Protein AF-A0A1B2LZB5-F1 (afdb_monomer)

Sequence (94 aa):
MPKSTGRFRPKRNEKKTICMSTHLDDEVAEHIATKAYEREWSNSQYLRWLAIQDKKRCEDDDDLTAYVSGTPREQINPFRRTELCEHCERKLDK

Secondary structure (DSSP, 8-state):
-------------------------HHHHHHHHHHHHTTT--HHHHHHHHHHHHHHHHHHHHHHHHHHH---HHHH-HHHHTTS-TT-------

Solvent-accessible surface area (backbone atoms only — not comparable to full-atom values): 6115 Å² total; per-residue (Å²): 138,84,89,80,84,80,74,79,67,75,78,70,84,70,72,80,71,79,81,80,88,75,93,66,57,70,71,58,48,50,51,44,46,52,58,10,52,80,66,79,40,53,53,70,56,42,53,53,48,49,55,52,51,51,51,50,51,55,53,52,51,44,51,50,49,20,66,76,68,73,44,61,53,75,78,73,40,72,75,66,42,61,83,57,52,95,81,57,96,67,81,82,77,131

Structure (mmCIF, N/CA/C/O backbone):
data_AF-A0A1B2LZB5-F1
#
_entry.id   AF-A0A1B2LZB5-F1
#
loop_
_atom_site.group_PDB
_atom_site.id
_atom_site.type_symbol
_atom_site.label_atom_id
_atom_site.label_alt_id
_atom_site.label_comp_id
_atom_site.label_asym_id
_atom_site.label_entity_id
_atom_site.label_seq_id
_atom_site.pdbx_PDB_ins_code
_atom_site.Cartn_x
_atom_site.Cartn_y
_atom_site.Cartn_z
_atom_site.occupancy
_atom_site.B_iso_or_equiv
_atom_site.auth_seq_id
_atom_site.auth_comp_id
_atom_site.auth_asym_id
_atom_site.auth_atom_id
_atom_site.pdbx_PDB_model_num
ATOM 1 N N . MET A 1 1 ? -11.379 44.784 34.630 1.00 40.06 1 MET A N 1
ATOM 2 C CA . MET A 1 1 ? -11.719 43.369 34.327 1.00 40.06 1 MET A CA 1
ATOM 3 C C . MET A 1 1 ? -12.982 43.367 33.472 1.00 40.06 1 MET A C 1
ATOM 5 O O . MET A 1 1 ? -13.841 44.158 33.841 1.00 40.06 1 MET A O 1
ATOM 9 N N . PRO A 1 2 ? -13.167 42.534 32.421 1.00 44.72 2 PRO A N 1
ATOM 10 C CA . PRO A 1 2 ? -12.258 41.628 31.682 1.00 44.72 2 PRO A CA 1
ATOM 11 C C . PRO A 1 2 ? -12.084 42.046 30.186 1.00 4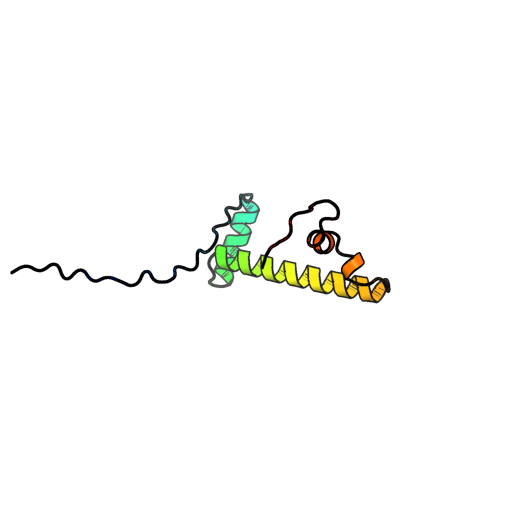4.72 2 PRO A C 1
ATOM 13 O O . PRO A 1 2 ? -12.945 42.686 29.605 1.00 44.72 2 PRO A O 1
ATOM 16 N N . LYS A 1 3 ? -10.884 41.955 29.593 1.00 49.22 3 LYS A N 1
ATOM 17 C CA . LYS A 1 3 ? -10.314 40.868 28.754 1.00 49.22 3 LYS A CA 1
ATOM 18 C C . LYS A 1 3 ? -11.100 40.497 27.484 1.00 49.22 3 LYS A C 1
ATOM 20 O O . LYS A 1 3 ? -12.065 39.752 27.543 1.00 49.22 3 LYS A O 1
ATOM 25 N N . SER A 1 4 ? -10.511 40.827 26.336 1.00 49.66 4 SER A N 1
ATOM 26 C CA . SER A 1 4 ? -10.480 39.943 25.166 1.00 49.66 4 SER A CA 1
ATOM 27 C C . SER A 1 4 ? -9.252 40.303 24.330 1.00 49.66 4 SER A C 1
ATOM 29 O O . SER A 1 4 ? -9.313 41.093 23.391 1.00 49.66 4 SER A O 1
ATOM 31 N N . THR A 1 5 ? -8.099 39.757 24.717 1.00 51.25 5 THR A N 1
ATOM 32 C CA . THR A 1 5 ? -6.932 39.708 23.843 1.00 51.25 5 THR A CA 1
ATOM 33 C C . THR A 1 5 ? -7.311 38.858 22.640 1.00 51.25 5 THR A C 1
ATOM 35 O O . THR A 1 5 ? -7.396 37.631 22.733 1.00 51.25 5 THR A O 1
ATOM 38 N N . GLY A 1 6 ? -7.569 39.521 21.514 1.00 52.38 6 GLY A N 1
ATOM 39 C CA . GLY A 1 6 ? -7.648 38.882 20.211 1.00 52.38 6 GLY A CA 1
ATOM 40 C C . GLY A 1 6 ? -6.309 38.220 19.925 1.00 52.38 6 GLY A C 1
ATOM 41 O O . GLY A 1 6 ? -5.416 38.820 19.337 1.00 52.38 6 GLY A O 1
ATOM 42 N N . ARG A 1 7 ? -6.141 36.981 20.394 1.00 49.22 7 ARG A N 1
ATOM 43 C CA . ARG A 1 7 ? -5.067 36.107 19.944 1.00 49.22 7 ARG A CA 1
ATOM 44 C C . ARG A 1 7 ? -5.366 35.814 18.486 1.00 49.22 7 ARG A C 1
ATOM 46 O O . ARG A 1 7 ? -6.105 34.881 18.182 1.00 49.22 7 ARG A O 1
ATOM 53 N N . PHE A 1 8 ? -4.787 36.616 17.600 1.00 58.47 8 PHE A N 1
ATOM 54 C CA . PHE A 1 8 ? -4.584 36.230 16.217 1.00 58.47 8 PHE A CA 1
ATOM 55 C C . PHE A 1 8 ? -3.679 34.994 16.263 1.00 58.47 8 PHE A C 1
ATOM 57 O O . PHE A 1 8 ? -2.456 35.087 16.346 1.00 58.47 8 PHE A O 1
ATOM 64 N N . ARG A 1 9 ? -4.289 33.808 16.361 1.00 59.25 9 ARG A N 1
ATOM 65 C CA . ARG A 1 9 ? -3.562 32.568 16.124 1.00 59.25 9 ARG A CA 1
ATOM 66 C C . ARG A 1 9 ? -3.214 32.602 14.640 1.00 59.25 9 ARG A C 1
ATOM 68 O O . ARG A 1 9 ? -4.136 32.750 13.835 1.00 59.25 9 ARG A O 1
ATOM 75 N N . PRO A 1 10 ? -1.936 32.469 14.257 1.00 46.94 10 PRO A N 1
ATOM 76 C CA . PRO A 1 10 ? -1.628 32.195 12.868 1.00 46.94 10 PRO A CA 1
ATOM 77 C C . PRO A 1 10 ? -2.443 30.958 12.492 1.00 46.94 10 PRO A C 1
ATOM 79 O O . PRO A 1 10 ? -2.381 29.954 13.212 1.00 46.94 10 PRO A O 1
ATOM 82 N N . LYS A 1 11 ? -3.238 31.028 11.415 1.00 56.53 11 LYS A N 1
ATOM 83 C CA . LYS A 1 11 ? -3.727 29.815 10.756 1.00 56.53 11 LYS A CA 1
ATOM 84 C C . LYS A 1 11 ? -2.471 28.985 10.529 1.00 56.53 11 LYS A C 1
ATOM 86 O O . LYS A 1 11 ? -1.622 29.375 9.729 1.00 56.53 11 LYS A O 1
ATOM 91 N N . ARG A 1 12 ? -2.299 27.893 11.287 1.00 54.56 12 ARG A N 1
ATOM 92 C CA . ARG A 1 12 ? -1.345 26.861 10.884 1.00 54.56 12 ARG A CA 1
ATOM 93 C C . ARG A 1 12 ? -1.694 26.602 9.430 1.00 54.56 12 ARG A C 1
ATOM 95 O O . ARG A 1 12 ? -2.878 26.483 9.119 1.00 54.56 12 ARG A O 1
ATOM 102 N N . ASN A 1 13 ? -0.692 26.600 8.561 1.00 53.41 13 ASN A N 1
ATOM 103 C CA . ASN A 1 13 ? -0.833 26.071 7.218 1.00 53.41 13 ASN A CA 1
ATOM 104 C C . ASN A 1 13 ? -1.265 24.611 7.382 1.00 53.41 13 ASN A C 1
ATOM 106 O O . ASN A 1 13 ? -0.432 23.708 7.425 1.00 53.41 13 ASN A O 1
ATOM 110 N N . GLU A 1 14 ? -2.560 24.392 7.596 1.00 58.62 14 GLU A N 1
ATOM 111 C CA . GLU A 1 14 ? -3.219 23.118 7.447 1.00 58.62 14 GLU A CA 1
ATOM 112 C C . GLU A 1 14 ? -2.961 22.796 5.991 1.00 58.62 14 GLU A C 1
ATOM 114 O O . GLU A 1 14 ? -3.594 23.343 5.085 1.00 58.62 14 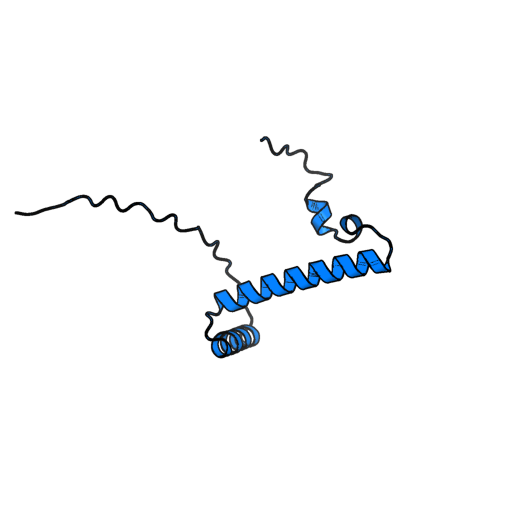GLU A O 1
ATOM 119 N N . LYS A 1 15 ? -1.905 22.007 5.762 1.00 61.81 15 LYS A N 1
ATOM 120 C CA . LYS A 1 15 ? -1.697 21.328 4.496 1.00 61.81 15 LYS A CA 1
ATOM 121 C C . LYS A 1 15 ? -3.060 20.738 4.190 1.00 61.81 15 LYS A C 1
ATOM 123 O O . LYS A 1 15 ? -3.522 19.898 4.958 1.00 61.81 15 LYS A O 1
ATOM 128 N N . LYS A 1 16 ? -3.733 21.253 3.160 1.00 57.25 16 LYS A N 1
ATOM 129 C CA . LYS A 1 16 ? -5.011 20.719 2.710 1.00 57.25 16 LYS A CA 1
ATOM 130 C C . LYS A 1 16 ? -4.713 19.284 2.296 1.00 57.25 16 LYS A C 1
ATOM 132 O O . LYS A 1 16 ? -4.252 19.043 1.187 1.00 57.25 16 LYS A O 1
ATOM 137 N N . THR A 1 17 ? -4.849 18.341 3.220 1.00 62.28 17 THR A N 1
ATOM 138 C CA . THR A 1 17 ? -4.801 16.924 2.905 1.00 62.28 17 THR A CA 1
ATOM 139 C C . THR A 1 17 ? -6.067 16.691 2.116 1.00 62.28 17 THR A C 1
ATOM 141 O O . THR A 1 17 ? -7.154 16.705 2.690 1.00 62.28 17 THR A O 1
ATOM 144 N N . ILE A 1 18 ? -5.930 16.607 0.792 1.00 65.38 18 ILE A N 1
ATOM 145 C CA . ILE A 1 18 ? -7.026 16.233 -0.094 1.00 65.38 18 ILE A CA 1
ATOM 146 C C . ILE A 1 18 ? -7.576 14.922 0.468 1.00 65.38 18 ILE A C 1
ATOM 148 O O . ILE A 1 18 ? -6.861 13.921 0.547 1.00 65.38 18 ILE A O 1
ATOM 152 N N . CYS A 1 19 ? -8.808 14.969 0.969 1.00 66.31 19 CYS A N 1
ATOM 153 C CA . CYS A 1 19 ? -9.491 13.784 1.449 1.00 66.31 19 CYS A CA 1
ATOM 154 C C . CYS A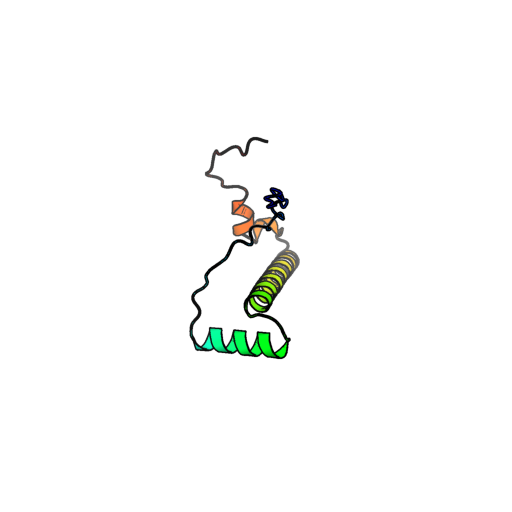 1 19 ? -9.980 13.033 0.215 1.00 66.31 19 CYS A C 1
ATOM 156 O O . CYS A 1 19 ? -10.786 13.570 -0.543 1.00 66.31 19 CYS A O 1
ATOM 158 N N . MET A 1 20 ? -9.469 11.824 -0.002 1.00 66.25 20 MET A N 1
ATOM 159 C CA . MET A 1 20 ? -9.978 10.939 -1.043 1.00 66.25 20 MET A CA 1
ATOM 160 C C . MET A 1 20 ? -10.884 9.906 -0.385 1.00 66.25 20 MET A C 1
ATOM 162 O O . MET A 1 20 ? -10.407 8.993 0.289 1.00 66.25 20 MET A O 1
ATOM 166 N N . SER A 1 21 ? -12.195 10.077 -0.543 1.00 72.50 21 SER A N 1
ATOM 167 C CA . SER A 1 21 ? -13.167 9.057 -0.158 1.00 72.50 21 SER A CA 1
ATOM 168 C C . SER A 1 21 ? -13.052 7.880 -1.118 1.00 72.50 21 SER A C 1
ATOM 170 O O . SER A 1 21 ? -13.083 8.073 -2.331 1.00 72.50 21 SER A O 1
ATOM 172 N N . THR A 1 22 ? -12.932 6.671 -0.581 1.00 75.31 22 THR A N 1
ATOM 173 C CA . THR A 1 22 ? -12.937 5.434 -1.368 1.00 75.31 22 THR A CA 1
ATOM 174 C C . THR A 1 22 ? -13.998 4.518 -0.784 1.00 75.31 22 THR A C 1
ATOM 176 O O . THR A 1 22 ? -13.996 4.282 0.424 1.00 75.31 22 THR A O 1
ATOM 179 N N . HIS A 1 23 ? -14.910 4.038 -1.626 1.00 85.38 23 HIS A N 1
ATOM 180 C CA . HIS A 1 23 ? -15.805 2.949 -1.256 1.00 85.38 23 HIS A CA 1
ATOM 181 C C . HIS A 1 23 ? -15.041 1.640 -1.427 1.00 85.38 23 HIS A C 1
ATOM 183 O O . HIS A 1 23 ? -14.430 1.414 -2.470 1.00 85.38 23 HIS A O 1
ATOM 189 N N . LEU A 1 24 ? -15.028 0.835 -0.373 1.00 87.44 24 LEU A N 1
ATOM 190 C CA . LEU A 1 24 ? -14.371 -0.462 -0.325 1.00 87.44 24 LEU A CA 1
ATOM 191 C C . LEU A 1 24 ? -15.425 -1.486 0.069 1.00 87.44 24 LEU A C 1
ATOM 193 O O . LEU A 1 24 ? -16.255 -1.190 0.929 1.00 87.44 24 LEU A O 1
ATOM 197 N N . ASP A 1 25 ? -15.364 -2.661 -0.543 1.00 94.19 25 ASP A N 1
ATOM 198 C CA . ASP A 1 25 ? -16.160 -3.800 -0.100 1.00 94.19 25 ASP A CA 1
ATOM 199 C C . ASP A 1 25 ? -15.761 -4.192 1.327 1.00 94.19 25 ASP A C 1
ATOM 201 O O . ASP A 1 25 ? -14.613 -3.987 1.743 1.00 94.19 25 ASP A O 1
ATOM 205 N N . ASP A 1 26 ? -16.702 -4.771 2.071 1.00 93.19 26 ASP A N 1
ATOM 206 C CA . ASP A 1 26 ? -16.534 -5.051 3.500 1.00 93.19 26 ASP A CA 1
ATOM 207 C C . ASP A 1 26 ? -15.301 -5.926 3.781 1.00 93.19 26 ASP A C 1
ATOM 209 O O . ASP A 1 26 ? -14.504 -5.604 4.663 1.00 93.19 26 ASP A O 1
ATOM 213 N N . GLU A 1 27 ? -15.071 -6.964 2.969 1.00 95.69 27 GLU A N 1
ATOM 214 C CA . GLU A 1 27 ? -13.899 -7.846 3.090 1.00 95.69 27 GLU A CA 1
ATOM 215 C C . GLU A 1 27 ? -12.575 -7.084 2.905 1.00 95.69 27 GLU A C 1
ATOM 217 O O . GLU A 1 27 ? -11.590 -7.310 3.613 1.00 95.69 27 GLU A O 1
ATOM 222 N N . VAL A 1 28 ? -12.545 -6.137 1.964 1.00 93.94 28 VAL A N 1
ATOM 223 C CA . VAL A 1 28 ? -11.359 -5.324 1.670 1.00 93.94 28 VAL A CA 1
ATOM 224 C C . VAL A 1 28 ? -11.115 -4.321 2.796 1.00 93.94 28 VAL A C 1
ATOM 226 O O . VAL A 1 28 ? -9.971 -4.114 3.213 1.00 93.94 28 VAL A O 1
ATOM 229 N N . ALA A 1 29 ? -12.182 -3.713 3.317 1.00 93.62 29 ALA A N 1
ATOM 230 C CA . ALA A 1 29 ? -12.111 -2.790 4.440 1.00 93.62 29 ALA A CA 1
ATOM 231 C C . ALA A 1 29 ? -11.610 -3.485 5.716 1.00 93.62 29 ALA A C 1
ATOM 233 O O . ALA A 1 29 ? -10.734 -2.941 6.397 1.00 93.62 29 ALA A O 1
ATOM 234 N N . GLU A 1 30 ? -12.107 -4.692 6.005 1.00 97.12 30 GLU A N 1
ATOM 235 C CA . GLU A 1 30 ? -11.646 -5.514 7.126 1.00 97.12 30 GLU A CA 1
ATOM 236 C C . GLU A 1 30 ? -10.165 -5.861 6.969 1.00 97.12 30 GLU A C 1
ATOM 238 O O . GLU A 1 30 ? -9.367 -5.592 7.870 1.00 97.12 30 GLU A O 1
ATOM 243 N N . HIS A 1 31 ? -9.762 -6.344 5.791 1.00 96.81 31 HIS A N 1
ATOM 244 C CA . HIS A 1 31 ? -8.364 -6.654 5.510 1.00 96.81 31 HIS A CA 1
ATOM 245 C C . HIS A 1 31 ? -7.437 -5.452 5.752 1.00 96.81 31 HIS A C 1
ATOM 247 O O . HIS A 1 31 ? -6.395 -5.576 6.405 1.00 96.81 31 HIS A O 1
ATOM 253 N N . ILE A 1 32 ? -7.818 -4.270 5.256 1.00 95.69 32 ILE A N 1
ATOM 254 C CA . ILE A 1 32 ? -7.065 -3.027 5.458 1.00 95.69 32 ILE A CA 1
ATOM 255 C C . ILE A 1 32 ? -6.963 -2.683 6.941 1.00 95.69 32 ILE A C 1
ATOM 257 O O . ILE A 1 32 ? -5.878 -2.321 7.400 1.00 95.69 32 ILE A O 1
ATOM 261 N N . ALA A 1 33 ? -8.062 -2.797 7.689 1.00 96.50 33 ALA A N 1
ATOM 262 C CA . ALA A 1 33 ? -8.076 -2.509 9.116 1.00 96.50 33 ALA A CA 1
ATOM 263 C C . ALA A 1 33 ? -7.142 -3.454 9.885 1.00 96.50 33 ALA A C 1
ATOM 265 O O . ALA A 1 33 ? -6.313 -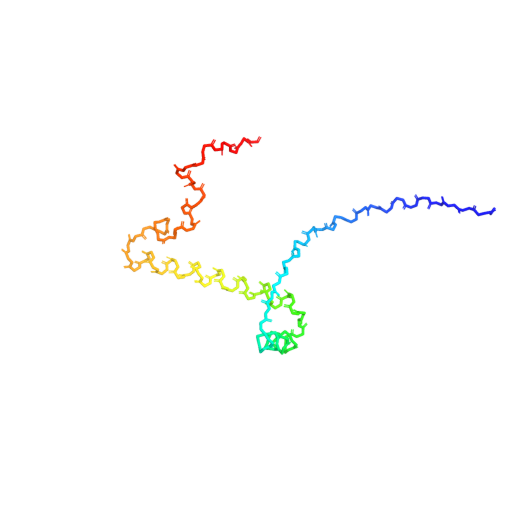2.984 10.666 1.00 96.50 33 ALA A O 1
ATOM 266 N N . THR A 1 34 ? -7.191 -4.760 9.607 1.00 98.06 34 THR A N 1
ATOM 267 C CA . THR A 1 34 ? -6.299 -5.752 10.224 1.00 98.06 34 THR A CA 1
ATOM 268 C C . THR A 1 34 ? -4.836 -5.453 9.914 1.00 98.06 34 THR A C 1
ATOM 270 O O . THR A 1 34 ? -4.003 -5.410 10.818 1.00 98.06 34 THR A O 1
ATOM 273 N N . LYS A 1 35 ? -4.499 -5.181 8.647 1.00 98.00 35 LYS A N 1
ATOM 274 C CA . LYS A 1 35 ? -3.110 -4.919 8.247 1.00 98.00 35 LYS A CA 1
ATOM 275 C C . LYS A 1 35 ? -2.566 -3.598 8.770 1.00 98.00 35 LYS A C 1
ATOM 277 O O . LYS A 1 35 ? -1.371 -3.523 9.073 1.00 98.00 35 LYS A O 1
ATOM 282 N N . ALA A 1 36 ? -3.413 -2.579 8.881 1.00 97.25 36 ALA A N 1
ATOM 283 C CA . ALA A 1 36 ? -3.061 -1.321 9.520 1.00 97.25 36 ALA A CA 1
ATOM 284 C C . ALA A 1 36 ? -2.831 -1.523 11.026 1.00 97.25 36 ALA A C 1
ATOM 286 O O . ALA A 1 36 ? -1.814 -1.067 11.547 1.00 97.25 36 ALA A O 1
ATOM 287 N N . TYR A 1 37 ? -3.707 -2.281 11.693 1.00 97.88 37 TYR A N 1
ATOM 288 C CA . TYR A 1 37 ? -3.598 -2.598 13.116 1.00 97.88 37 TYR A CA 1
ATOM 289 C C . TYR A 1 37 ? -2.318 -3.372 13.457 1.00 97.88 37 TYR A C 1
ATOM 291 O O . TYR A 1 37 ? -1.589 -2.957 14.352 1.00 97.88 37 TYR A O 1
ATOM 299 N N . GLU A 1 38 ? -1.979 -4.419 12.694 1.00 98.00 38 GLU A N 1
ATOM 300 C CA . GLU A 1 38 ? -0.722 -5.184 12.837 1.00 98.00 38 GLU A CA 1
ATOM 301 C C . GLU A 1 38 ? 0.542 -4.301 12.791 1.00 98.00 38 GLU A C 1
ATOM 303 O O . GLU A 1 38 ? 1.602 -4.706 13.261 1.00 98.00 38 GLU A O 1
ATOM 308 N N . ARG A 1 39 ? 0.448 -3.116 12.177 1.00 96.69 39 ARG A N 1
ATOM 309 C CA . ARG A 1 39 ? 1.549 -2.158 11.985 1.00 96.69 39 ARG A CA 1
ATOM 310 C C . ARG A 1 39 ? 1.447 -0.942 12.901 1.00 96.69 39 ARG A C 1
ATOM 312 O O . ARG A 1 39 ? 2.253 -0.028 12.759 1.00 96.69 39 ARG A O 1
ATOM 319 N N . GLU A 1 40 ? 0.451 -0.906 13.785 1.00 97.69 40 GLU A N 1
ATOM 320 C CA . GLU A 1 40 ? 0.122 0.249 14.628 1.00 97.69 40 GLU A CA 1
ATOM 321 C C . GLU A 1 40 ? -0.134 1.531 13.812 1.00 97.69 40 GLU A C 1
ATOM 323 O O . GLU A 1 40 ? 0.196 2.650 14.210 1.00 97.69 40 GLU A O 1
ATOM 328 N N . TRP A 1 41 ? -0.711 1.378 12.620 1.00 97.38 41 TRP A N 1
ATOM 329 C CA . TRP A 1 41 ? -1.023 2.473 11.706 1.00 97.38 41 TRP A CA 1
ATOM 330 C C . TRP A 1 41 ? -2.527 2.737 11.650 1.00 97.38 41 TRP A C 1
ATOM 332 O O . TRP A 1 41 ? -3.351 1.848 11.843 1.00 97.38 41 TRP A O 1
ATOM 342 N N . SER A 1 42 ? -2.908 3.967 11.299 1.00 94.81 42 SER A N 1
ATOM 343 C CA . SER A 1 42 ? -4.278 4.244 10.852 1.00 94.81 42 SER A CA 1
ATOM 344 C C . SER A 1 42 ? -4.524 3.666 9.455 1.00 94.81 42 SER A C 1
ATOM 346 O O . SER A 1 42 ? -3.618 3.649 8.615 1.00 94.81 42 SER A O 1
ATOM 348 N N . ASN A 1 43 ? -5.776 3.315 9.146 1.00 93.19 43 ASN A N 1
ATOM 349 C CA . ASN A 1 43 ? -6.176 2.835 7.813 1.00 93.19 43 ASN A CA 1
ATOM 350 C C . ASN A 1 43 ? -5.711 3.788 6.697 1.00 93.19 43 ASN A C 1
ATOM 352 O O . ASN A 1 43 ? -5.200 3.355 5.668 1.00 93.19 43 ASN A O 1
ATOM 356 N N . SER A 1 44 ? -5.798 5.105 6.928 1.00 90.50 44 SER A N 1
ATOM 357 C CA . SER A 1 44 ? -5.350 6.115 5.960 1.00 90.50 44 SER A CA 1
ATOM 358 C C . SER A 1 44 ? -3.837 6.094 5.703 1.00 90.50 44 SER A C 1
ATOM 360 O O . SER A 1 44 ? -3.396 6.376 4.591 1.00 90.50 44 SER A O 1
ATOM 362 N N . GLN A 1 45 ? -3.021 5.788 6.719 1.00 92.56 45 GLN A N 1
ATOM 363 C CA . GLN A 1 45 ? -1.571 5.654 6.560 1.00 92.56 45 GLN A CA 1
ATOM 364 C C . GLN A 1 45 ? -1.238 4.402 5.760 1.00 92.56 45 GLN A C 1
ATOM 366 O O . GLN A 1 45 ? -0.420 4.479 4.847 1.00 92.56 45 GLN A O 1
ATOM 371 N N . TYR A 1 46 ? -1.914 3.292 6.057 1.00 94.81 46 TYR A N 1
ATOM 372 C CA . TYR A 1 46 ? -1.724 2.043 5.333 1.00 94.81 46 TYR A CA 1
ATOM 373 C C . TYR A 1 46 ? -2.119 2.168 3.856 1.00 94.81 46 TYR A C 1
ATOM 375 O O . TYR A 1 46 ? -1.330 1.821 2.983 1.00 94.81 46 TYR A O 1
ATOM 383 N N . LEU A 1 47 ? -3.267 2.783 3.561 1.00 92.25 47 LEU A N 1
ATOM 384 C CA . LEU A 1 47 ? -3.704 3.054 2.187 1.00 92.25 47 LEU A CA 1
ATOM 385 C C . LEU A 1 47 ? -2.723 3.944 1.412 1.00 92.25 47 LEU A C 1
ATOM 387 O O . LEU A 1 47 ? -2.383 3.647 0.269 1.00 92.25 47 LEU A O 1
ATOM 391 N N . ARG A 1 48 ? -2.212 5.016 2.034 1.00 91.00 48 ARG A N 1
ATOM 392 C CA . ARG A 1 48 ? -1.179 5.858 1.404 1.00 91.00 48 ARG A CA 1
ATOM 393 C C . ARG A 1 48 ? 0.106 5.082 1.142 1.00 91.00 48 ARG A C 1
ATOM 395 O O . ARG A 1 48 ? 0.733 5.283 0.108 1.00 91.00 48 ARG A O 1
ATOM 402 N N . TRP A 1 49 ? 0.504 4.216 2.069 1.00 94.44 49 TRP A N 1
ATOM 403 C CA . TRP A 1 49 ? 1.677 3.371 1.892 1.00 94.44 49 TRP A CA 1
ATOM 404 C C . TRP A 1 49 ? 1.488 2.391 0.729 1.00 94.44 49 TRP A C 1
ATOM 406 O O . TRP A 1 49 ? 2.372 2.314 -0.120 1.00 94.44 49 TRP A O 1
ATOM 416 N N . LEU A 1 50 ? 0.330 1.729 0.630 1.00 93.44 50 LEU A N 1
ATOM 417 C CA . LEU A 1 50 ? -0.004 0.850 -0.494 1.00 93.44 50 LEU A CA 1
ATOM 418 C C . LEU A 1 50 ? 0.067 1.589 -1.834 1.00 93.44 50 LEU A C 1
ATOM 420 O O . LEU A 1 50 ? 0.712 1.100 -2.754 1.00 93.44 50 LEU A O 1
ATOM 424 N N . ALA A 1 51 ? -0.503 2.793 -1.923 1.00 90.69 51 ALA A N 1
ATOM 425 C CA . ALA A 1 51 ? -0.440 3.604 -3.140 1.00 90.69 51 ALA A CA 1
ATOM 426 C C . ALA A 1 51 ? 1.004 3.960 -3.545 1.00 90.69 51 ALA A C 1
ATOM 428 O O . ALA A 1 51 ? 1.337 3.986 -4.727 1.00 90.69 51 ALA A O 1
ATOM 429 N N . ILE A 1 52 ? 1.887 4.212 -2.572 1.00 90.69 52 ILE A N 1
ATOM 430 C CA . ILE A 1 52 ? 3.310 4.463 -2.839 1.00 90.69 52 ILE A CA 1
ATOM 431 C C . ILE A 1 52 ? 4.011 3.191 -3.330 1.00 90.69 52 ILE A C 1
ATOM 433 O O . ILE A 1 52 ? 4.828 3.275 -4.244 1.00 90.69 52 ILE A O 1
ATOM 437 N N . GLN A 1 53 ? 3.726 2.033 -2.727 1.00 93.44 53 GLN A N 1
ATOM 438 C CA . GLN A 1 53 ? 4.303 0.757 -3.164 1.00 93.44 53 GLN A CA 1
ATOM 439 C C . GLN A 1 53 ? 3.857 0.400 -4.580 1.00 93.44 53 GLN A C 1
ATOM 441 O O . GLN A 1 53 ? 4.688 0.024 -5.398 1.00 93.44 53 GLN A O 1
ATOM 446 N N . ASP A 1 54 ? 2.571 0.573 -4.877 1.00 91.06 54 ASP A N 1
ATOM 447 C CA . ASP A 1 54 ? 2.019 0.318 -6.203 1.00 91.06 54 ASP A CA 1
ATOM 448 C C . ASP A 1 54 ? 2.661 1.218 -7.261 1.00 91.06 54 ASP A C 1
ATOM 450 O O . ASP A 1 54 ? 3.128 0.729 -8.285 1.00 91.06 54 ASP A O 1
ATOM 454 N N . LYS A 1 55 ? 2.806 2.517 -6.964 1.00 88.31 55 LYS A N 1
ATOM 455 C CA . LYS A 1 55 ? 3.518 3.442 -7.848 1.00 88.31 55 LYS A CA 1
ATOM 456 C C . LYS A 1 55 ? 4.942 2.966 -8.144 1.00 88.31 55 LYS A C 1
ATOM 458 O O . LYS A 1 55 ? 5.337 2.969 -9.302 1.00 88.31 55 LYS A O 1
ATOM 463 N N . LYS A 1 56 ? 5.701 2.567 -7.119 1.00 91.06 56 LYS A N 1
ATOM 464 C CA . LYS A 1 56 ? 7.072 2.068 -7.307 1.00 91.06 56 LYS A CA 1
ATOM 465 C C . LYS A 1 56 ? 7.104 0.806 -8.160 1.00 91.06 56 LYS A C 1
ATOM 467 O O . LYS A 1 56 ? 7.882 0.749 -9.096 1.00 91.06 56 LYS A O 1
ATOM 472 N N . ARG A 1 57 ? 6.216 -0.153 -7.885 1.00 90.06 57 ARG A N 1
ATOM 473 C CA . ARG A 1 57 ? 6.089 -1.375 -8.687 1.00 90.06 57 ARG A CA 1
ATOM 474 C C . ARG A 1 57 ? 5.833 -1.049 -10.158 1.00 90.06 57 ARG A C 1
ATOM 476 O O . ARG A 1 57 ? 6.533 -1.563 -11.014 1.00 90.06 57 ARG A O 1
ATOM 483 N N . CYS A 1 58 ? 4.887 -0.156 -10.440 1.00 85.94 58 CYS A N 1
ATOM 484 C CA . CYS A 1 58 ? 4.610 0.285 -11.807 1.00 85.94 58 CYS A CA 1
ATOM 485 C C . CYS A 1 58 ? 5.823 0.977 -12.448 1.00 85.94 58 CYS A C 1
ATOM 487 O O . CYS A 1 58 ? 6.076 0.807 -13.636 1.00 85.94 58 CYS A O 1
ATOM 489 N N . GLU A 1 59 ? 6.581 1.763 -11.679 1.00 86.56 59 GLU A N 1
ATOM 490 C CA . GLU A 1 59 ? 7.799 2.400 -12.176 1.00 86.56 59 GLU A CA 1
ATOM 491 C C . GLU A 1 59 ?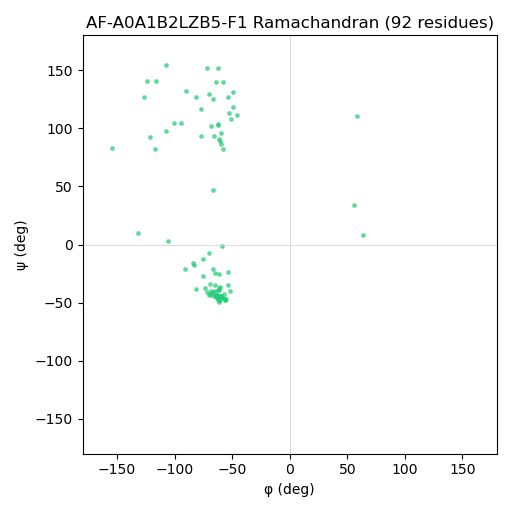 8.906 1.385 -12.499 1.00 86.56 59 GLU A C 1
ATOM 493 O O . GLU A 1 59 ? 9.555 1.539 -13.533 1.00 86.56 59 GLU A O 1
ATOM 498 N N . ASP A 1 60 ? 9.078 0.362 -11.662 1.00 87.62 60 ASP A N 1
ATOM 499 C CA . ASP A 1 60 ? 10.046 -0.720 -11.855 1.00 87.62 60 ASP A CA 1
ATOM 500 C C . ASP A 1 60 ? 9.656 -1.615 -13.048 1.00 87.62 60 ASP A C 1
ATOM 502 O O . ASP A 1 60 ? 10.510 -1.990 -13.854 1.00 87.62 60 ASP A O 1
ATOM 506 N N . ASP A 1 61 ? 8.362 -1.914 -13.207 1.00 85.50 61 ASP A N 1
ATOM 50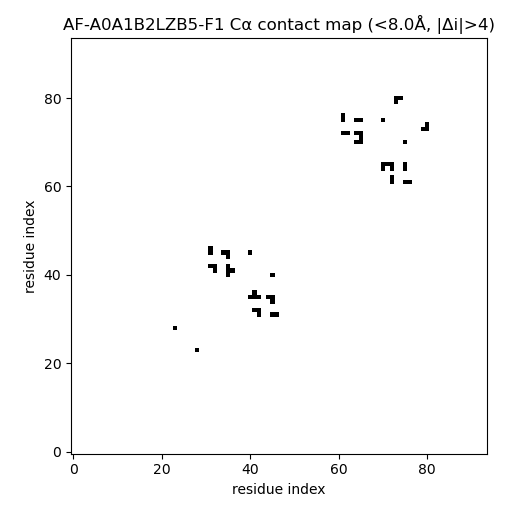7 C CA . ASP A 1 61 ? 7.827 -2.689 -14.333 1.00 85.50 61 ASP A CA 1
ATOM 508 C C . ASP A 1 61 ? 8.007 -1.941 -15.667 1.00 85.50 61 ASP A C 1
ATOM 510 O O . ASP A 1 61 ? 8.381 -2.547 -16.676 1.00 85.50 61 ASP A O 1
ATOM 514 N N . ASP A 1 62 ? 7.795 -0.619 -15.678 1.00 84.94 62 ASP A N 1
ATOM 515 C CA . ASP A 1 62 ? 8.065 0.243 -16.835 1.00 84.94 62 ASP A CA 1
ATOM 516 C C . ASP A 1 62 ? 9.550 0.169 -17.243 1.00 84.94 62 ASP A C 1
ATOM 518 O O . ASP A 1 62 ? 9.867 0.037 -18.429 1.00 84.94 62 ASP A O 1
ATOM 522 N N . ASP A 1 63 ? 10.464 0.241 -16.269 1.00 85.44 63 ASP A N 1
ATOM 523 C CA . ASP A 1 63 ? 11.912 0.181 -16.506 1.00 85.44 63 ASP A CA 1
ATOM 524 C C . ASP A 1 63 ? 12.349 -1.200 -17.012 1.00 85.44 63 ASP A C 1
ATOM 526 O O . ASP A 1 63 ? 13.127 -1.301 -17.967 1.00 85.44 63 ASP A O 1
ATOM 530 N N . LEU A 1 64 ? 11.804 -2.274 -16.433 1.00 86.12 64 LEU A N 1
ATOM 531 C CA . LEU A 1 64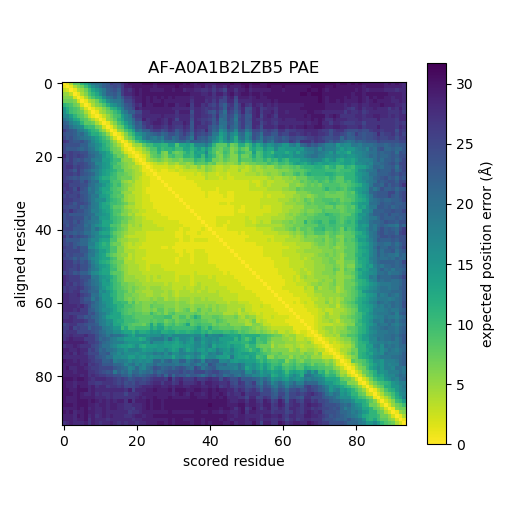 ? 12.064 -3.638 -16.886 1.00 86.12 64 LEU A CA 1
ATOM 532 C C . LEU A 1 64 ? 11.546 -3.859 -18.312 1.00 86.12 64 LEU A C 1
ATOM 534 O O . LEU A 1 64 ? 12.243 -4.437 -19.148 1.00 86.12 64 LEU A O 1
ATOM 538 N N . THR A 1 65 ? 10.346 -3.365 -18.613 1.00 85.06 65 THR A N 1
ATOM 539 C CA . THR A 1 65 ? 9.760 -3.460 -19.954 1.00 85.06 65 THR A CA 1
ATOM 540 C C . THR A 1 65 ? 10.607 -2.695 -20.963 1.00 85.06 65 THR A C 1
ATOM 542 O O . THR A 1 65 ? 10.891 -3.223 -22.040 1.00 85.06 65 THR A O 1
ATOM 545 N N . ALA A 1 66 ? 11.072 -1.489 -20.624 1.00 86.00 66 ALA A N 1
ATOM 546 C CA . ALA A 1 66 ? 11.966 -0.708 -21.477 1.00 86.00 66 ALA A CA 1
ATOM 547 C C . ALA A 1 66 ? 13.276 -1.449 -21.763 1.00 86.00 66 ALA A C 1
ATOM 549 O O . ALA A 1 66 ? 13.709 -1.537 -22.913 1.00 86.00 66 ALA A O 1
ATOM 550 N N . TYR A 1 67 ? 13.866 -2.053 -20.730 1.00 85.12 67 TYR A N 1
ATOM 551 C CA . TYR A 1 67 ? 15.091 -2.833 -20.855 1.00 85.12 67 TYR A CA 1
ATOM 552 C C . TYR A 1 67 ? 14.924 -4.055 -21.770 1.00 85.12 67 TYR A C 1
ATOM 554 O O . TYR A 1 67 ? 15.735 -4.266 -22.669 1.00 85.12 67 TYR A O 1
ATOM 562 N N . VAL A 1 68 ? 13.864 -4.845 -21.576 1.00 88.88 68 VAL A N 1
ATOM 563 C CA . VAL A 1 68 ? 13.642 -6.090 -22.335 1.00 88.88 68 VAL A CA 1
ATOM 564 C C . VAL A 1 68 ? 13.193 -5.815 -23.772 1.00 88.88 68 VAL A C 1
ATOM 566 O O . VAL A 1 68 ? 13.593 -6.526 -24.691 1.00 88.88 68 VAL A O 1
ATOM 569 N N . SER A 1 69 ? 12.365 -4.792 -23.985 1.00 85.25 69 SER A N 1
ATOM 570 C CA . SER A 1 69 ? 11.818 -4.466 -25.309 1.00 85.25 69 SER A CA 1
ATOM 571 C C . SER A 1 69 ? 12.750 -3.611 -26.171 1.00 85.25 69 SER A C 1
ATOM 573 O O . SER A 1 69 ? 12.497 -3.462 -27.366 1.00 85.25 69 SER A O 1
ATOM 575 N N . GLY A 1 70 ? 13.773 -2.986 -25.578 1.00 83.19 70 GLY A N 1
ATOM 576 C CA . GLY A 1 70 ? 14.581 -1.952 -26.234 1.00 83.19 70 GLY A CA 1
ATOM 577 C C . GLY A 1 70 ? 13.786 -0.691 -26.602 1.00 83.19 70 GLY A C 1
ATOM 578 O O . GLY A 1 70 ? 14.301 0.180 -27.303 1.00 83.19 70 GLY A O 1
ATOM 579 N N . THR A 1 71 ? 12.529 -0.591 -26.159 1.00 81.56 71 THR A N 1
ATOM 580 C CA . THR A 1 71 ? 11.652 0.550 -26.419 1.00 81.56 71 THR A CA 1
ATOM 581 C C . THR A 1 71 ? 11.834 1.580 -25.303 1.00 81.56 71 THR A C 1
ATOM 583 O O . THR A 1 71 ? 11.791 1.209 -24.130 1.00 81.56 71 THR A O 1
ATOM 586 N N . PRO A 1 72 ? 12.019 2.875 -25.616 1.00 77.81 72 PRO A N 1
ATOM 587 C CA . PRO A 1 72 ? 12.122 3.912 -24.595 1.00 77.81 72 PRO A CA 1
ATOM 588 C C . PRO A 1 72 ? 10.881 3.952 -23.698 1.00 77.81 72 PRO A C 1
ATOM 590 O O . PRO A 1 72 ? 9.748 3.838 -24.176 1.00 77.81 72 PRO A O 1
ATOM 593 N N . ARG A 1 73 ? 11.095 4.156 -22.396 1.00 68.69 73 ARG A N 1
ATOM 594 C CA . ARG A 1 73 ? 10.050 4.155 -21.360 1.00 68.69 73 ARG A CA 1
ATOM 595 C C . ARG A 1 73 ? 8.891 5.105 -21.674 1.00 68.69 73 ARG A C 1
ATOM 597 O O . ARG A 1 73 ? 7.734 4.799 -21.392 1.00 68.69 73 ARG A O 1
ATOM 604 N N . GLU A 1 74 ? 9.186 6.240 -22.303 1.00 71.56 74 GLU A N 1
ATOM 605 C CA . GLU A 1 74 ? 8.216 7.263 -22.708 1.00 71.56 74 GLU A CA 1
ATOM 606 C C . GLU A 1 74 ? 7.178 6.734 -23.707 1.00 71.56 74 GLU A C 1
ATOM 608 O O . GLU A 1 74 ? 6.064 7.252 -23.791 1.00 71.56 74 GLU A O 1
ATOM 613 N N . GLN A 1 75 ? 7.526 5.695 -24.467 1.00 70.25 75 GLN A N 1
ATOM 614 C CA . GLN A 1 75 ? 6.644 5.104 -25.469 1.00 70.25 75 GLN A CA 1
ATOM 615 C C . GLN A 1 75 ? 5.788 3.967 -24.909 1.00 70.25 75 GLN A C 1
ATOM 617 O O . GLN A 1 75 ? 4.747 3.682 -25.504 1.00 70.25 75 GLN A O 1
ATOM 622 N N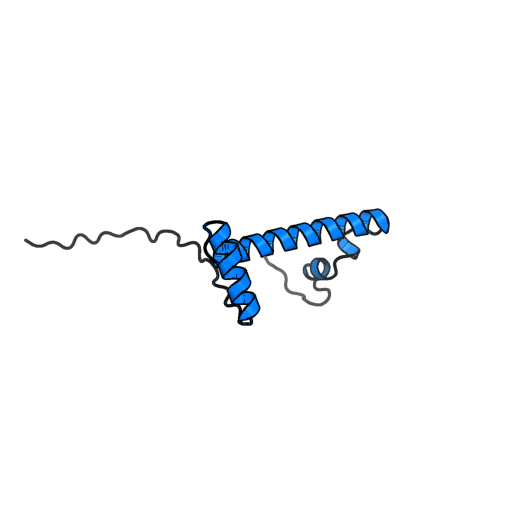 . ILE A 1 76 ? 6.204 3.370 -23.786 1.00 72.00 76 ILE A N 1
ATOM 623 C CA . ILE A 1 76 ? 5.560 2.223 -23.131 1.00 72.00 76 ILE A CA 1
ATOM 624 C C . ILE A 1 76 ? 4.378 2.672 -22.272 1.00 72.00 76 ILE A C 1
ATOM 626 O O . ILE A 1 76 ? 3.345 2.010 -22.268 1.00 72.00 76 ILE A O 1
ATOM 630 N N . ASN A 1 77 ? 4.497 3.812 -21.585 1.00 64.81 77 ASN A N 1
ATOM 631 C CA . ASN A 1 77 ? 3.461 4.283 -20.672 1.00 64.81 77 ASN A CA 1
ATOM 632 C C . ASN A 1 77 ? 2.488 5.268 -21.366 1.00 64.81 77 ASN A C 1
ATOM 634 O O . ASN A 1 77 ? 2.825 6.445 -21.548 1.00 64.81 77 ASN A O 1
ATOM 638 N N . PRO A 1 78 ? 1.255 4.852 -21.725 1.00 60.19 78 PRO A N 1
ATOM 639 C CA . PRO A 1 78 ? 0.284 5.727 -22.384 1.00 60.19 78 PRO A CA 1
ATOM 640 C C . PRO A 1 78 ? -0.201 6.877 -21.485 1.00 60.19 78 PRO A C 1
ATOM 642 O O . PRO A 1 78 ? -0.629 7.906 -21.999 1.00 60.19 78 PRO A O 1
ATOM 645 N N . PHE A 1 79 ? -0.082 6.759 -20.158 1.00 56.84 79 PHE A N 1
ATOM 646 C CA . PHE A 1 79 ? -0.450 7.817 -19.211 1.00 56.84 79 PHE A CA 1
ATOM 647 C C . PHE A 1 79 ? 0.653 8.870 -19.023 1.00 56.84 79 PHE A C 1
ATOM 649 O O . PHE A 1 79 ? 0.374 9.988 -18.593 1.00 56.84 79 PHE A O 1
ATOM 656 N N . ARG A 1 80 ? 1.908 8.580 -19.396 1.00 53.69 80 ARG A N 1
ATOM 657 C CA . ARG A 1 80 ? 2.924 9.640 -19.553 1.00 53.69 80 ARG A CA 1
ATOM 658 C C . ARG A 1 80 ? 2.716 10.442 -20.834 1.00 53.69 80 ARG A C 1
ATOM 660 O O . ARG A 1 80 ? 3.034 11.627 -20.861 1.00 53.69 80 ARG A O 1
ATOM 667 N N . ARG A 1 81 ? 2.107 9.846 -21.867 1.00 49.03 81 ARG A N 1
ATOM 668 C CA . ARG A 1 81 ? 1.713 10.592 -23.074 1.00 49.03 81 ARG A CA 1
ATOM 669 C C . ARG A 1 81 ? 0.638 11.638 -22.788 1.00 49.03 81 ARG A C 1
ATOM 671 O O . ARG A 1 81 ? 0.591 12.634 -23.488 1.00 49.03 81 ARG A O 1
ATOM 678 N N . THR A 1 82 ? -0.177 11.483 -21.740 1.00 47.53 82 THR A N 1
ATOM 679 C CA . THR A 1 82 ? -1.209 12.478 -21.394 1.00 47.53 82 THR A CA 1
ATOM 680 C C . THR A 1 82 ? -0.684 13.811 -20.841 1.00 47.53 82 THR A C 1
ATOM 682 O O . THR A 1 82 ? -1.474 14.748 -20.744 1.00 47.53 82 THR A O 1
ATOM 685 N N . GLU A 1 83 ? 0.618 13.962 -20.554 1.00 46.44 83 GLU A N 1
ATOM 686 C CA . GLU A 1 83 ? 1.220 15.298 -20.353 1.00 46.44 83 GLU A CA 1
ATOM 687 C C . GLU A 1 83 ? 1.428 16.063 -21.674 1.00 46.44 83 GLU A C 1
ATOM 689 O O . GLU A 1 83 ? 1.607 17.279 -21.676 1.00 46.44 83 GLU A O 1
ATOM 694 N N . LEU A 1 84 ? 1.308 15.376 -22.810 1.00 48.56 84 LEU A N 1
ATOM 695 C CA . LEU A 1 84 ? 1.153 15.968 -24.129 1.00 48.56 84 LEU A CA 1
ATOM 696 C C . LEU A 1 84 ? -0.200 15.527 -24.670 1.00 48.56 84 LEU A C 1
ATOM 698 O O . LEU A 1 84 ? -0.324 14.580 -25.442 1.00 48.56 84 LEU A O 1
ATOM 702 N N . CYS A 1 85 ? -1.251 16.226 -24.251 1.00 41.44 85 CYS A N 1
ATOM 703 C CA . CYS A 1 85 ? -2.504 16.113 -24.969 1.00 41.44 85 CYS A CA 1
ATOM 704 C C . CYS A 1 85 ? -2.276 16.626 -26.397 1.00 41.44 85 CYS A C 1
ATOM 706 O O . CYS A 1 85 ? -2.268 17.835 -26.623 1.00 41.44 85 CYS A O 1
ATOM 708 N N . GLU A 1 86 ? -2.152 15.712 -27.362 1.00 52.06 86 GLU A N 1
ATOM 709 C CA . GLU A 1 86 ? -2.126 16.010 -28.806 1.00 52.06 86 GLU A CA 1
ATOM 710 C C . GLU A 1 86 ? -3.407 16.734 -29.279 1.00 52.06 86 GLU A C 1
ATOM 712 O O . GLU A 1 86 ? -3.536 17.099 -30.445 1.00 52.06 86 GLU A O 1
ATOM 717 N N . HIS A 1 87 ? -4.357 16.976 -28.367 1.00 51.22 87 HIS A N 1
ATOM 718 C CA . HIS A 1 87 ? -5.629 17.628 -28.630 1.00 51.22 87 HIS A CA 1
ATOM 719 C C . HIS A 1 87 ? -6.015 18.758 -27.658 1.00 51.22 87 HIS A C 1
ATOM 721 O O . HIS A 1 87 ? -7.152 19.223 -27.696 1.00 51.22 87 HIS A O 1
ATOM 727 N N . CYS A 1 88 ? -5.124 19.227 -26.775 1.00 51.56 88 CYS A N 1
ATOM 728 C CA . CYS A 1 88 ? -5.452 20.329 -25.862 1.00 51.56 88 CYS A CA 1
ATOM 729 C C . CYS A 1 88 ? -4.492 21.497 -26.075 1.00 51.56 88 CYS A C 1
ATOM 731 O O . CYS A 1 88 ? -3.446 21.593 -25.439 1.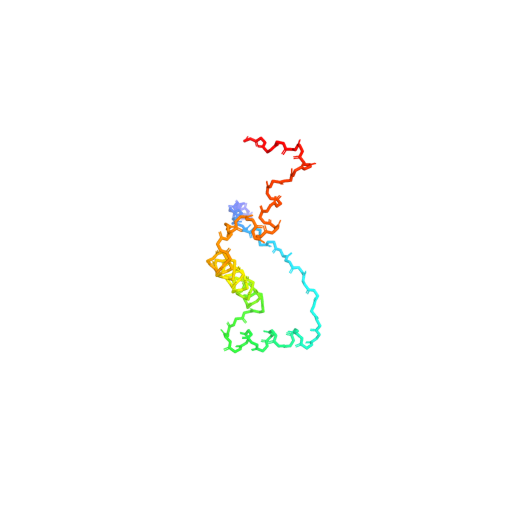00 51.56 88 CYS A O 1
ATOM 733 N N . GLU A 1 89 ? -4.894 22.427 -26.940 1.00 46.22 89 GLU A N 1
ATOM 734 C CA . GLU A 1 89 ? -4.289 23.752 -27.121 1.00 46.22 89 GLU A CA 1
ATOM 735 C C . GLU A 1 89 ? -4.481 24.669 -25.893 1.00 46.22 89 GLU A C 1
ATOM 737 O O . GLU A 1 89 ? -4.870 25.831 -26.013 1.00 46.22 89 GLU A O 1
ATOM 742 N N . ARG A 1 90 ? -4.232 24.191 -24.671 1.00 46.31 90 ARG A N 1
ATOM 743 C CA . ARG A 1 90 ? -4.179 25.070 -23.498 1.00 46.31 90 ARG A CA 1
ATOM 744 C C . ARG A 1 90 ? -2.743 25.218 -23.039 1.00 46.31 90 ARG A C 1
ATOM 746 O O . ARG A 1 90 ? -2.212 24.384 -22.316 1.00 46.31 90 ARG A O 1
ATOM 753 N N . LYS A 1 91 ? -2.141 26.327 -23.480 1.00 39.22 91 LYS A N 1
ATOM 754 C CA . LYS A 1 91 ? -0.913 26.885 -22.915 1.00 39.22 91 LYS A CA 1
ATOM 755 C C . LYS A 1 91 ? -1.077 26.962 -21.395 1.00 39.22 91 LYS A C 1
ATOM 757 O O . LYS A 1 91 ? -1.969 27.649 -20.904 1.00 39.22 91 LYS A O 1
ATOM 762 N N . LEU A 1 92 ? -0.234 26.246 -20.658 1.00 50.12 92 LEU A N 1
ATOM 763 C CA . LEU A 1 92 ? 0.025 26.577 -19.264 1.00 50.12 92 LEU A CA 1
ATOM 764 C C . LEU A 1 92 ? 0.966 27.783 -19.292 1.00 50.12 92 LEU A C 1
ATOM 766 O O . LEU A 1 92 ? 2.173 27.632 -19.480 1.00 50.12 92 LEU A O 1
ATOM 770 N N . ASP A 1 93 ? 0.387 28.981 -19.223 1.00 45.69 93 ASP A N 1
ATOM 771 C CA . ASP A 1 93 ? 1.160 30.202 -19.025 1.00 45.69 93 ASP A CA 1
ATOM 772 C C . ASP A 1 93 ? 1.857 30.160 -17.654 1.00 45.69 93 ASP A C 1
ATOM 774 O O . ASP A 1 93 ? 1.310 29.651 -16.671 1.00 45.69 93 ASP A O 1
ATOM 778 N N . LYS A 1 94 ? 3.104 30.639 -17.665 1.00 40.22 94 LYS A N 1
ATOM 779 C CA . LYS A 1 94 ? 4.066 30.678 -16.555 1.00 40.22 94 LYS A CA 1
ATOM 780 C C . LYS A 1 94 ? 3.596 31.504 -15.362 1.00 40.22 94 LYS A C 1
ATOM 782 O O . LYS A 1 94 ? 2.962 32.558 -15.587 1.00 40.22 94 LYS A O 1
#

Foldseek 3Di:
DDDDDPPPDPPDPPVPPPDDDDDDDPVVVVVLCVVCVVVVHDSVVSVVVVVVVVVVVVVVVLVVCCVVVVPDSCVVDVVNCVVPPVPDPDDPDD

Radius of gyration: 22.5 Å; Cα contacts (8 Å, |Δi|>4): 29; chains: 1; bounding box: 32×51×63 Å

Mean predicted aligned error: 14.79 Å

pLDDT: mean 74.29, std 19.49, range [39.22, 98.06]

Nearest PDB structures (foldseek):
  2ba3-assembly1_B  TM=6.695E-01  e=2.551E-01  Plasmid R64
  1bdv-assembly1_B  TM=8.506E-01  e=4.559E+00  Lederbergvirus P22

Organism: NCBI:txid1789224